Protein AF-A0A9D5GUZ7-F1 (afdb_monomer)

Radius of gyration: 23.29 Å; Cα contacts (8 Å, |Δi|>4): 223; chains: 1; bounding box: 56×27×70 Å

Foldseek 3Di:
DFKWKKKKKWFLDDDPPPPPPDDDDDDDDDDDQDPVNVVVVVVVVVVVVPDDSQFQDADPDPWFQFDDDPVPDDDDDWGHGDDPVPDDPVLADDDDDDDDLPDPQQKDKAWAACVRRSRCTNVRMTMIMMIGDVNGDDDDDDDPRTDIDMDIDTDDDDDDDDDPPD

pLDDT: mean 79.91, std 19.82, range [30.48, 97.56]

Sequence (166 aa):
MSKLVINSLFLCLQNLIIHKHTEANIQHTNKHISMKSSYLIFTAFLALASCALAFDPSPLQDFCVAINDTKNGVFVNGKFCKDPKLATANDFFFSVKEGNTSNSLGS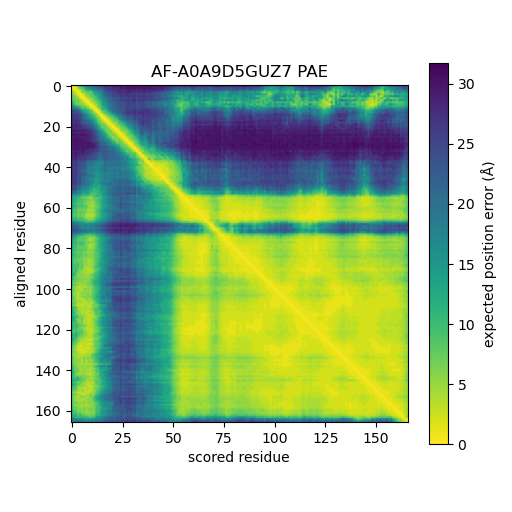KVTPVTVNEILGLNTLGISLARIDFAPRGLNPPHTHPRGTEILIVLEGTLYVGFVTSNP

Solvent-accessible surface area (backbone atoms only — not comparable to full-atom values): 10730 Å² total; per-residue (Å²): 134,78,57,30,36,30,47,34,40,31,37,45,64,77,81,83,74,78,78,75,84,73,87,77,83,84,78,92,71,96,66,86,82,49,74,70,58,53,52,55,51,49,52,52,54,58,58,65,68,67,72,76,86,71,54,59,63,79,58,95,58,99,68,37,37,40,59,90,80,58,94,85,59,78,94,63,94,80,67,59,54,52,66,71,89,75,63,55,76,70,41,69,50,75,88,84,76,89,50,77,29,92,50,99,46,16,36,22,82,45,78,38,38,50,89,63,24,27,37,36,32,55,67,44,51,36,38,29,43,36,29,28,38,84,91,34,47,82,73,96,78,85,60,98,59,42,45,79,46,82,43,81,76,36,84,85,82,94,82,86,85,84,71,99,67,136

Mean predicted aligned error: 11.87 Å

Nearest PDB structures (foldseek):
  2et1-assembly1_A  TM=9.094E-01  e=1.931E-05  Hordeum vulgare
  2ete-assembly1_A  TM=9.096E-01  e=1.817E-05  Hordeum vulgare
  2et7-assembly1_A  TM=9.135E-01  e=3.327E-05  Hordeum vulgare
  6orm-assembly1_A  TM=7.821E-01  e=3.312E-04  Thevetia peruviana

Secondary structure (DSSP, 8-state):
---EEEEEEEE-PPP-------------------HHHHHHHHHHHHHHTT-----PPPPSSS--PBPS--TTPPP-SS--B--GGG--GGGG--PPPPP---STTSEEEEEESTTT-GGGTTSSEEEEEEEE-TT----S---TT-EEEEEEEES--------S--

Organism: Pisum sativum (NCBI:txid3888)

Structure (mmCIF, N/CA/C/O backbone):
data_AF-A0A9D5GUZ7-F1
#
_entry.id   AF-A0A9D5GUZ7-F1
#
loop_
_atom_site.group_PDB
_atom_site.id
_atom_site.type_symbol
_atom_site.label_atom_id
_atom_site.label_alt_id
_atom_site.label_comp_id
_atom_site.label_asym_id
_atom_site.label_entity_id
_atom_site.label_seq_id
_atom_site.pdbx_PDB_ins_code
_atom_site.Cartn_x
_atom_site.Cartn_y
_atom_site.Cartn_z
_atom_site.occupancy
_atom_site.B_iso_or_equiv
_atom_site.auth_seq_id
_atom_site.auth_comp_id
_atom_site.auth_asym_id
_atom_site.auth_atom_id
_atom_site.pdbx_PDB_model_num
ATOM 1 N N . MET A 1 1 ? -2.422 -5.843 26.665 1.00 44.75 1 MET A N 1
ATOM 2 C CA . MET A 1 1 ? -2.981 -4.649 26.000 1.00 44.75 1 MET A CA 1
ATOM 3 C C . MET A 1 1 ? -3.283 -5.092 24.579 1.00 44.75 1 MET A C 1
ATOM 5 O O . MET A 1 1 ? -2.340 -5.320 23.841 1.00 44.75 1 MET A O 1
ATOM 9 N N . SER A 1 2 ? -4.543 -5.391 24.269 1.00 49.62 2 SER A N 1
ATOM 10 C CA . SER A 1 2 ? -4.950 -6.014 23.002 1.00 49.62 2 SER A CA 1
ATOM 11 C C . SER A 1 2 ? -4.836 -4.984 21.883 1.00 49.62 2 SER A C 1
ATOM 13 O O . SER A 1 2 ? -5.488 -3.939 21.962 1.00 49.62 2 SER A O 1
ATOM 15 N N . LYS A 1 3 ? -3.977 -5.233 20.894 1.00 58.75 3 LYS A N 1
ATOM 16 C CA . LYS A 1 3 ? -3.807 -4.349 19.740 1.00 58.75 3 LYS A CA 1
ATOM 17 C C . LYS A 1 3 ? -4.366 -5.062 18.528 1.00 58.75 3 LYS A C 1
ATOM 19 O O . LYS A 1 3 ? -4.047 -6.216 18.280 1.00 58.75 3 LYS A O 1
ATOM 24 N N . LEU A 1 4 ? -5.241 -4.381 17.807 1.00 63.34 4 LEU A N 1
ATOM 25 C CA . LEU A 1 4 ? -5.813 -4.931 16.590 1.00 63.34 4 LEU A CA 1
ATOM 26 C C . LEU A 1 4 ? -4.848 -4.654 15.443 1.00 63.34 4 LEU A C 1
ATOM 28 O O . LEU A 1 4 ? -4.474 -3.501 15.223 1.00 63.34 4 LEU A O 1
ATOM 32 N N . VAL A 1 5 ? -4.463 -5.711 14.734 1.00 68.25 5 VAL A N 1
ATOM 33 C CA . VAL A 1 5 ? -3.560 -5.639 13.583 1.00 68.25 5 VAL A CA 1
ATOM 34 C C . VAL A 1 5 ? -4.338 -5.978 12.325 1.00 68.25 5 VAL A C 1
ATOM 36 O O . VAL A 1 5 ? -5.065 -6.971 12.287 1.00 68.25 5 VAL A O 1
ATOM 39 N N . ILE A 1 6 ? -4.176 -5.160 11.291 1.00 68.94 6 ILE A N 1
ATOM 40 C CA . ILE A 1 6 ? -4.820 -5.355 9.996 1.00 68.94 6 ILE A CA 1
ATOM 41 C C . ILE A 1 6 ? -3.783 -5.301 8.894 1.00 68.94 6 ILE A C 1
ATOM 43 O O . ILE A 1 6 ? -2.971 -4.378 8.864 1.00 68.94 6 ILE A O 1
ATOM 47 N N . ASN A 1 7 ? -3.861 -6.254 7.970 1.00 68.56 7 ASN A N 1
ATOM 48 C CA . ASN A 1 7 ? -3.213 -6.137 6.674 1.00 68.56 7 ASN A CA 1
ATOM 49 C C . ASN A 1 7 ? -4.250 -5.668 5.661 1.00 68.56 7 ASN A C 1
ATOM 51 O O . ASN A 1 7 ? -5.254 -6.336 5.420 1.00 68.56 7 ASN A O 1
ATOM 55 N N . SER A 1 8 ? -3.995 -4.502 5.093 1.00 66.25 8 SER A N 1
ATOM 56 C CA . SER A 1 8 ? -4.721 -3.955 3.965 1.00 66.25 8 SER A CA 1
ATOM 57 C C . SER A 1 8 ? -3.954 -4.295 2.692 1.00 66.25 8 SER A C 1
ATOM 59 O O . SER A 1 8 ? -2.755 -4.022 2.608 1.00 66.25 8 SER A O 1
ATOM 61 N N . LEU A 1 9 ? -4.620 -4.932 1.733 1.00 75.81 9 LEU A N 1
ATOM 62 C CA . LEU A 1 9 ? -4.117 -5.139 0.381 1.00 75.81 9 LEU A CA 1
ATOM 63 C C . LEU A 1 9 ? -4.921 -4.247 -0.556 1.00 75.81 9 LEU A C 1
ATOM 65 O O . LEU A 1 9 ? -6.130 -4.418 -0.715 1.00 75.81 9 LEU A O 1
ATOM 69 N N . PHE A 1 10 ? -4.229 -3.323 -1.202 1.00 74.62 10 PHE A N 1
ATOM 70 C CA . PHE A 1 10 ? -4.784 -2.523 -2.271 1.00 74.62 10 PHE A CA 1
ATOM 71 C C . PHE A 1 10 ? -4.569 -3.254 -3.582 1.00 74.62 10 PHE A C 1
ATOM 73 O O . PHE A 1 10 ? -3.432 -3.442 -4.021 1.00 74.62 10 PHE A O 1
ATOM 80 N N . LEU A 1 11 ? -5.672 -3.655 -4.196 1.00 64.50 11 LEU A N 1
ATOM 81 C CA . LEU A 1 11 ? -5.686 -4.182 -5.547 1.00 64.50 11 LEU A CA 1
ATOM 82 C C . LEU A 1 11 ? -6.244 -3.108 -6.466 1.00 64.50 11 LEU A C 1
ATOM 84 O O . LEU A 1 11 ? -7.289 -2.507 -6.202 1.00 64.50 11 LEU A O 1
ATOM 88 N N . CYS A 1 12 ? -5.573 -2.907 -7.589 1.00 58.81 12 CYS A N 1
ATOM 89 C CA . CYS A 1 12 ? -6.130 -2.144 -8.691 1.00 58.81 12 CYS A CA 1
ATOM 90 C C . CYS A 1 12 ? -7.105 -3.032 -9.486 1.00 58.81 12 CYS A C 1
ATOM 92 O O . CYS A 1 12 ? -6.829 -3.445 -10.608 1.00 58.81 12 CYS A O 1
ATOM 94 N N . LEU A 1 13 ? -8.222 -3.423 -8.865 1.00 40.56 13 LEU A N 1
ATOM 95 C CA . LEU A 1 13 ? -9.257 -4.228 -9.513 1.00 40.56 13 LEU A CA 1
ATOM 96 C C . LEU A 1 13 ? -10.278 -3.327 -10.209 1.00 40.56 13 LEU A C 1
ATOM 98 O O . LEU A 1 13 ? -10.679 -2.285 -9.693 1.00 40.56 13 LEU A O 1
ATOM 102 N N . GLN A 1 14 ? -10.716 -3.757 -11.393 1.00 42.06 14 GLN A N 1
ATOM 103 C CA . GLN A 1 14 ? -11.864 -3.170 -12.073 1.00 42.06 14 GLN A CA 1
ATOM 104 C C . GLN A 1 14 ? -13.100 -3.272 -11.174 1.00 42.06 14 GLN A C 1
ATOM 106 O O . GLN A 1 14 ? -13.335 -4.303 -10.540 1.00 42.06 14 GLN A O 1
ATOM 111 N N . ASN A 1 15 ? -13.934 -2.228 -11.183 1.00 38.31 15 ASN A N 1
ATOM 112 C CA . ASN A 1 15 ? -15.332 -2.370 -10.793 1.00 38.31 15 ASN A CA 1
ATOM 113 C C . ASN A 1 15 ? -15.902 -3.600 -11.517 1.00 38.31 15 ASN A C 1
ATOM 115 O O . ASN A 1 15 ? -15.832 -3.679 -12.744 1.00 38.31 15 ASN A O 1
ATOM 119 N N . LEU A 1 16 ? -16.417 -4.565 -10.756 1.00 33.62 16 LEU A N 1
ATOM 120 C CA . LEU A 1 16 ? -17.017 -5.797 -11.256 1.00 33.62 16 LEU A CA 1
ATOM 121 C C . LEU A 1 16 ? -18.227 -5.442 -12.139 1.00 33.62 16 LEU A C 1
ATOM 123 O O . LEU A 1 16 ? -19.335 -5.243 -11.642 1.00 33.62 16 LEU A O 1
ATOM 127 N N . ILE A 1 17 ? -18.031 -5.329 -13.453 1.00 36.59 17 ILE A N 1
ATOM 128 C CA . ILE A 1 17 ? -19.137 -5.178 -14.399 1.00 36.59 17 ILE A CA 1
ATOM 129 C C . ILE A 1 17 ? -19.783 -6.559 -14.531 1.00 36.59 17 ILE A C 1
ATOM 131 O O . ILE A 1 17 ? -19.303 -7.417 -15.270 1.00 36.59 17 ILE A O 1
ATOM 135 N N . ILE A 1 18 ? -20.883 -6.790 -13.808 1.00 30.48 18 ILE A N 1
ATOM 136 C CA . ILE A 1 18 ? -21.800 -7.892 -14.113 1.00 30.48 18 ILE A CA 1
ATOM 137 C C . ILE A 1 18 ? -22.363 -7.601 -15.505 1.00 30.48 18 ILE A C 1
ATOM 139 O O . ILE A 1 18 ? -23.242 -6.754 -15.673 1.00 30.48 18 ILE A O 1
ATOM 143 N N . HIS A 1 19 ? -21.818 -8.273 -16.516 1.00 31.17 19 HIS A N 1
ATOM 144 C CA . HIS A 1 19 ? -22.275 -8.175 -17.894 1.00 31.17 19 HIS A CA 1
ATOM 145 C C . HIS A 1 19 ? -23.693 -8.764 -17.973 1.00 31.17 19 HIS A C 1
ATOM 147 O O . HIS A 1 19 ? -23.874 -9.964 -18.177 1.00 31.17 19 HIS A O 1
ATOM 153 N N . LYS A 1 20 ? -24.734 -7.941 -17.782 1.00 35.44 20 LYS A N 1
ATOM 154 C CA . LYS A 1 20 ? -26.089 -8.322 -18.191 1.00 35.44 20 LYS A CA 1
ATOM 155 C C . LYS A 1 20 ? -26.077 -8.410 -19.713 1.00 35.44 20 LYS A C 1
ATOM 157 O O . LYS A 1 20 ? -26.096 -7.392 -20.402 1.00 35.44 20 LYS A O 1
ATOM 162 N N . HIS A 1 21 ? -26.013 -9.636 -20.225 1.00 31.48 21 HIS A N 1
ATOM 163 C CA . HIS A 1 21 ? -26.288 -9.928 -21.624 1.00 31.48 21 HIS A CA 1
ATOM 164 C C . HIS A 1 21 ? -27.676 -9.365 -21.946 1.00 31.48 21 HIS A C 1
ATOM 166 O O . HIS A 1 21 ? -28.690 -9.872 -21.472 1.00 31.48 21 HIS A O 1
ATOM 172 N N . THR A 1 22 ? -27.709 -8.263 -22.687 1.00 37.22 22 THR A N 1
ATOM 173 C CA . THR A 1 22 ? -28.945 -7.735 -23.255 1.00 37.22 22 THR A CA 1
ATOM 174 C C . THR A 1 22 ? -28.869 -8.070 -24.733 1.00 37.22 22 THR A C 1
ATOM 176 O O . THR A 1 22 ? -28.075 -7.478 -25.461 1.00 37.22 22 THR A O 1
ATOM 179 N N . GLU A 1 23 ? -29.613 -9.087 -25.162 1.00 35.66 23 GLU A N 1
ATOM 180 C CA . GLU A 1 23 ? -29.741 -9.403 -26.581 1.00 35.66 23 GLU A CA 1
ATOM 181 C C . GLU A 1 23 ? -30.525 -8.279 -27.265 1.00 35.66 23 GLU A C 1
ATOM 183 O O . GLU A 1 23 ? -31.722 -8.100 -27.040 1.00 35.66 23 GLU A O 1
ATOM 188 N N . ALA A 1 24 ? -29.835 -7.482 -28.079 1.00 40.19 24 ALA A N 1
ATOM 189 C CA . ALA A 1 24 ? -30.468 -6.510 -28.953 1.00 40.19 24 ALA A CA 1
ATOM 190 C C . ALA A 1 24 ? -30.860 -7.210 -30.260 1.00 40.19 24 ALA A C 1
ATOM 192 O O . ALA A 1 24 ? -30.007 -7.599 -31.057 1.00 40.19 24 ALA A O 1
ATOM 193 N N . ASN A 1 25 ? -32.162 -7.375 -30.475 1.00 36.72 25 ASN A N 1
ATOM 194 C CA . ASN A 1 25 ? -32.714 -7.920 -31.707 1.00 36.72 25 ASN A CA 1
ATOM 195 C C . ASN A 1 25 ? -32.650 -6.835 -32.801 1.00 36.72 25 ASN A C 1
ATOM 197 O O . ASN A 1 25 ? -33.322 -5.806 -32.704 1.00 36.72 25 ASN A O 1
ATOM 201 N N . ILE A 1 26 ? -31.795 -7.025 -33.809 1.00 45.53 26 ILE A N 1
ATOM 202 C CA . ILE A 1 26 ? -31.581 -6.047 -34.884 1.00 45.53 26 ILE A CA 1
ATOM 203 C C . ILE A 1 26 ? -32.685 -6.221 -35.931 1.00 45.53 26 ILE A C 1
ATOM 205 O O . ILE A 1 26 ? -32.624 -7.120 -36.767 1.00 45.53 26 ILE A O 1
ATOM 209 N N . GLN A 1 27 ? -33.682 -5.333 -35.924 1.00 43.50 27 GLN A N 1
ATOM 210 C CA . GLN A 1 27 ? -34.564 -5.162 -37.079 1.00 43.50 27 GLN A CA 1
ATOM 211 C C . GLN A 1 27 ? -33.971 -4.142 -38.052 1.00 43.50 27 GLN A C 1
ATOM 213 O O . GLN A 1 27 ? -33.741 -2.979 -37.722 1.00 43.50 27 GLN A O 1
ATOM 218 N N . HIS A 1 28 ? -33.722 -4.604 -39.275 1.00 46.06 28 HIS A N 1
ATOM 219 C CA . HIS A 1 28 ? -33.166 -3.811 -40.360 1.00 46.06 28 HIS A CA 1
ATOM 220 C C . HIS A 1 28 ? -34.279 -2.968 -41.003 1.00 46.06 28 HIS A C 1
ATOM 222 O O . HIS A 1 28 ? -35.042 -3.458 -41.832 1.00 46.06 28 HIS A O 1
ATOM 228 N N . THR A 1 29 ? -34.384 -1.688 -40.641 1.00 49.12 29 THR A N 1
ATOM 229 C CA . THR A 1 29 ? -35.247 -0.731 -41.356 1.00 49.12 29 THR A CA 1
ATOM 230 C C . THR A 1 29 ? -34.444 0.476 -41.820 1.00 49.12 29 THR A C 1
ATOM 232 O O . THR A 1 29 ? -33.946 1.248 -41.003 1.00 49.12 29 THR A O 1
ATOM 235 N N . ASN A 1 30 ? -34.360 0.654 -43.142 1.00 51.94 30 ASN A N 1
ATOM 236 C CA . ASN A 1 30 ? -33.838 1.858 -43.787 1.00 51.94 30 ASN A CA 1
ATOM 237 C C . ASN A 1 30 ? -34.736 3.052 -43.432 1.00 51.94 30 ASN A C 1
ATOM 239 O O . ASN A 1 30 ? -35.828 3.196 -43.984 1.00 51.94 30 ASN A O 1
ATOM 243 N N . LYS A 1 31 ? -34.291 3.912 -42.510 1.00 55.28 31 LYS A N 1
ATOM 244 C CA . LYS A 1 31 ? -34.961 5.180 -42.206 1.00 55.28 31 LYS A CA 1
ATOM 245 C C . LYS A 1 31 ? -33.977 6.337 -42.302 1.00 55.28 31 LYS A C 1
ATOM 247 O O . LYS A 1 31 ? -32.936 6.351 -41.657 1.00 55.28 31 LYS A O 1
ATOM 252 N N . HIS A 1 32 ? -34.357 7.307 -43.125 1.00 51.97 32 HIS A N 1
ATOM 253 C CA . HIS A 1 32 ? -33.676 8.576 -43.336 1.00 51.97 32 HIS A CA 1
ATOM 254 C C . HIS A 1 32 ? -33.469 9.282 -41.983 1.00 51.97 32 HIS A C 1
ATOM 256 O O . HIS A 1 32 ? -34.438 9.630 -41.303 1.00 51.97 32 HIS A O 1
ATOM 262 N N . ILE A 1 33 ? -32.212 9.438 -41.560 1.00 56.62 33 ILE A N 1
ATOM 263 C CA . ILE A 1 33 ? -31.849 9.955 -40.235 1.00 56.62 33 ILE A CA 1
ATOM 264 C C . ILE A 1 33 ? -32.260 11.433 -40.151 1.00 56.62 33 ILE A C 1
ATOM 266 O O . ILE A 1 33 ? -31.705 12.293 -40.830 1.00 56.62 33 ILE A O 1
ATOM 270 N N . SER A 1 34 ? -33.270 11.733 -39.330 1.00 58.47 34 SER A N 1
ATOM 271 C CA . SER A 1 34 ? -33.669 13.108 -39.012 1.00 58.47 34 SER A CA 1
ATOM 272 C C . SER A 1 34 ? -32.597 13.771 -38.143 1.00 58.47 34 SER A C 1
ATOM 274 O O . SER A 1 34 ? -32.130 13.169 -37.180 1.00 58.47 34 SER A O 1
ATOM 276 N N . MET A 1 35 ? -32.250 15.028 -38.429 1.00 59.53 35 MET A N 1
ATOM 277 C CA . MET A 1 35 ? -31.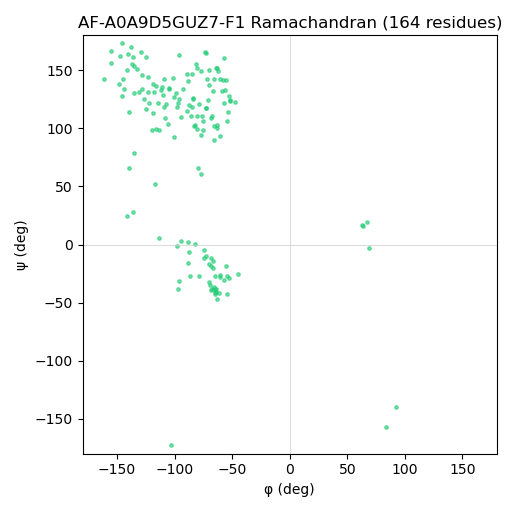185 15.793 -37.757 1.00 59.53 35 MET A CA 1
ATOM 278 C C . MET A 1 35 ? -31.320 15.826 -36.217 1.00 59.53 35 MET A C 1
ATOM 280 O O . MET A 1 35 ? -30.316 15.840 -35.515 1.00 59.53 35 MET A O 1
ATOM 284 N N . LYS A 1 36 ? -32.546 15.734 -35.672 1.00 55.28 36 LYS A N 1
ATOM 285 C CA . LYS A 1 36 ? -32.813 15.617 -34.220 1.00 55.28 36 LYS A CA 1
ATOM 286 C C . LYS A 1 36 ? -32.395 14.259 -33.629 1.00 55.28 36 LYS A C 1
ATOM 288 O O . LYS A 1 36 ? -31.965 14.194 -32.482 1.00 55.28 36 LYS A O 1
ATOM 293 N N . SER A 1 37 ? -32.488 13.191 -34.420 1.00 59.75 37 SER A N 1
ATOM 294 C CA . SER A 1 37 ? -32.034 11.844 -34.056 1.00 59.75 37 SER A CA 1
ATOM 295 C C . SER A 1 37 ? -30.508 11.774 -33.981 1.00 59.75 37 SER A C 1
ATOM 297 O O . SER A 1 37 ? -29.977 11.093 -33.110 1.00 59.75 37 SER A O 1
ATOM 299 N N . SER A 1 38 ? -29.803 12.519 -34.840 1.00 64.06 38 SER A N 1
ATOM 300 C CA . SER A 1 38 ? -28.337 12.600 -34.821 1.00 64.06 38 SER A CA 1
ATOM 301 C C . SER A 1 38 ? -27.804 13.250 -33.542 1.00 64.06 38 SER A C 1
ATOM 303 O O . SER A 1 38 ? -26.816 12.771 -32.994 1.00 64.06 38 SER A O 1
ATOM 305 N N . TYR A 1 39 ? -28.476 14.287 -33.022 1.00 72.25 39 TYR A N 1
ATOM 306 C CA . TYR A 1 39 ? -28.094 14.916 -31.750 1.00 72.25 39 TYR A CA 1
ATOM 307 C C . TYR A 1 39 ? -28.246 13.966 -30.560 1.00 72.25 39 TYR A C 1
ATOM 309 O O . TYR A 1 39 ? -27.341 13.897 -29.738 1.00 72.25 39 TYR A O 1
ATOM 317 N N . LEU A 1 40 ? -29.341 13.199 -30.495 1.00 73.62 40 LEU A N 1
ATOM 318 C CA . LEU A 1 40 ? -29.572 12.219 -29.424 1.00 73.62 40 LEU A CA 1
ATOM 319 C C . LEU A 1 40 ? -28.530 11.094 -29.435 1.00 73.62 40 LEU A C 1
ATOM 321 O O . LEU A 1 40 ? -28.019 10.708 -28.383 1.00 73.62 40 LEU A O 1
ATOM 325 N N . ILE A 1 41 ? -28.176 10.613 -30.628 1.00 76.56 41 ILE A N 1
ATOM 326 C CA . ILE A 1 41 ? -27.110 9.626 -30.816 1.00 76.56 41 ILE A CA 1
ATOM 327 C C . ILE A 1 41 ? -25.770 10.217 -30.363 1.00 76.56 41 ILE A C 1
ATOM 329 O O . ILE A 1 41 ? -25.068 9.595 -29.573 1.00 76.56 41 ILE A O 1
ATOM 333 N N . PHE A 1 42 ? -25.441 11.443 -30.777 1.00 75.88 42 PHE A N 1
ATOM 334 C CA . PHE A 1 42 ? -24.200 12.113 -30.382 1.00 75.88 42 PHE A CA 1
ATOM 335 C C . PHE A 1 42 ? -24.108 12.342 -28.865 1.00 75.88 42 PHE A C 1
ATOM 337 O O . PHE A 1 42 ? -23.066 12.075 -28.271 1.00 75.88 42 PHE A O 1
ATOM 344 N N . THR A 1 43 ? -25.200 12.754 -28.209 1.00 73.00 43 THR A N 1
ATOM 345 C CA . THR A 1 43 ? -25.245 12.890 -26.743 1.00 73.00 43 THR A CA 1
ATOM 346 C C . THR A 1 43 ? -25.118 11.549 -26.023 1.00 73.00 43 THR A C 1
ATOM 348 O O . THR A 1 43 ? -24.453 11.482 -24.993 1.00 73.00 43 THR A O 1
ATOM 351 N N . ALA A 1 44 ? -25.692 10.471 -26.569 1.00 76.56 44 ALA A N 1
ATOM 352 C CA . ALA A 1 44 ? -25.543 9.127 -26.014 1.00 76.56 44 ALA A CA 1
ATOM 353 C C . ALA A 1 44 ? -24.101 8.604 -26.160 1.00 76.56 44 ALA A C 1
ATOM 355 O O . ALA A 1 44 ? -23.567 8.022 -25.219 1.00 76.56 44 ALA A O 1
ATOM 356 N N . PHE A 1 45 ? -23.440 8.878 -27.292 1.00 70.19 45 PHE A N 1
ATOM 357 C CA . PHE A 1 45 ? -22.018 8.575 -27.497 1.00 70.19 45 PHE A CA 1
ATOM 358 C C . PHE A 1 45 ? -21.103 9.385 -26.564 1.00 70.19 45 PHE A C 1
ATOM 360 O O . PHE A 1 45 ? -20.170 8.819 -25.997 1.00 70.19 45 PHE A O 1
ATOM 367 N N . LEU A 1 46 ? -21.384 10.677 -26.343 1.00 67.81 46 LEU A N 1
ATOM 368 C CA . LEU A 1 46 ? -20.645 11.506 -25.379 1.00 67.81 46 LEU A CA 1
ATOM 369 C C . LEU A 1 46 ? -20.820 11.013 -23.933 1.00 67.81 46 LEU A C 1
ATOM 371 O O . LEU A 1 46 ? -19.862 11.020 -23.166 1.00 67.81 46 LEU A O 1
ATOM 375 N N . ALA A 1 47 ? -22.023 10.561 -23.565 1.00 62.94 47 ALA A N 1
ATOM 376 C CA . ALA A 1 47 ? -22.294 10.001 -22.242 1.00 62.94 47 ALA A CA 1
ATOM 377 C C . ALA A 1 47 ? -21.566 8.661 -22.019 1.00 62.94 47 ALA A C 1
ATOM 379 O O . ALA A 1 47 ? -21.021 8.439 -20.938 1.00 62.94 47 ALA A O 1
ATOM 380 N N . LEU A 1 48 ? -21.480 7.802 -23.045 1.00 59.34 48 LEU A N 1
ATOM 381 C CA . LEU A 1 48 ? -20.722 6.542 -22.992 1.00 59.34 48 LEU A CA 1
ATOM 382 C C . LEU A 1 48 ? -19.207 6.754 -22.820 1.00 59.34 48 LEU A C 1
ATOM 384 O O . LEU A 1 48 ? -18.532 5.907 -22.243 1.00 59.34 48 LEU A O 1
ATOM 388 N N . ALA A 1 49 ? -18.669 7.888 -23.277 1.00 57.28 49 ALA A N 1
ATOM 389 C CA . ALA A 1 49 ? -17.246 8.216 -23.162 1.00 57.28 49 ALA A CA 1
ATOM 390 C C . ALA A 1 49 ? -16.801 8.624 -21.740 1.00 57.28 49 ALA A C 1
ATOM 392 O O . ALA A 1 49 ? -15.613 8.838 -21.510 1.00 57.28 49 ALA A O 1
ATOM 393 N N . SER A 1 50 ? -17.724 8.732 -20.776 1.00 56.28 50 SER A N 1
ATOM 394 C CA . SER A 1 50 ? -17.424 9.171 -19.402 1.00 56.28 50 SER A CA 1
ATOM 395 C C . SER A 1 50 ? -16.886 8.070 -18.474 1.00 56.28 50 SER A C 1
ATOM 397 O O . SER A 1 50 ? -16.566 8.338 -17.314 1.00 56.28 50 SER A O 1
ATOM 399 N N . CYS A 1 51 ? -16.729 6.835 -18.961 1.00 56.03 51 CYS A N 1
ATOM 400 C CA . CYS A 1 51 ? -16.129 5.753 -18.184 1.00 56.03 51 CYS A CA 1
ATOM 401 C C . CYS A 1 51 ? -14.598 5.896 -18.132 1.00 56.03 51 CYS A C 1
ATOM 403 O O . CYS A 1 51 ? -13.883 5.410 -19.005 1.00 56.03 51 CYS A O 1
ATOM 405 N N . ALA A 1 52 ? -14.085 6.538 -17.081 1.00 59.19 52 ALA A N 1
ATOM 406 C CA . ALA A 1 52 ? -12.658 6.530 -16.776 1.00 59.19 52 ALA A CA 1
ATOM 407 C C . ALA A 1 52 ? -12.286 5.227 -16.048 1.00 59.19 52 ALA A C 1
ATOM 409 O O . ALA A 1 52 ? -12.661 5.015 -14.895 1.00 59.19 52 ALA A O 1
ATOM 410 N N . LEU A 1 53 ? -11.535 4.349 -16.715 1.00 59.47 53 LEU A N 1
ATOM 411 C CA . LEU A 1 53 ? -10.869 3.224 -16.062 1.00 59.47 53 LEU A CA 1
ATOM 412 C C . LEU A 1 53 ? -9.557 3.733 -15.459 1.00 59.47 53 LEU A C 1
ATOM 414 O O . LEU A 1 53 ? -8.580 3.947 -16.171 1.00 59.47 53 LEU A O 1
ATOM 418 N N . ALA A 1 54 ? -9.552 3.959 -14.148 1.00 64.69 54 ALA A N 1
ATOM 419 C CA . ALA A 1 54 ? -8.353 4.322 -13.406 1.00 64.69 54 ALA A CA 1
ATOM 420 C C . ALA A 1 54 ? -7.825 3.079 -12.686 1.00 64.69 54 ALA A C 1
ATOM 422 O O . ALA A 1 54 ? -8.260 2.772 -11.578 1.00 64.69 54 ALA A O 1
ATOM 423 N N . PHE A 1 55 ? -6.916 2.356 -13.338 1.00 78.81 55 PHE A N 1
ATOM 424 C CA . PHE A 1 55 ? -6.157 1.285 -12.706 1.00 78.81 55 PHE A CA 1
ATOM 425 C C . PHE A 1 55 ? -4.700 1.274 -13.183 1.00 78.81 55 PHE A C 1
ATOM 427 O O . PHE A 1 55 ? -4.364 1.910 -14.186 1.00 78.81 55 PHE A O 1
ATOM 434 N N . ASP A 1 56 ? -3.838 0.579 -12.446 1.00 86.44 56 ASP A N 1
ATOM 435 C CA . ASP A 1 56 ? -2.422 0.458 -12.776 1.00 86.44 56 ASP A CA 1
ATOM 436 C C . ASP A 1 56 ? -2.239 -0.346 -14.078 1.00 86.44 56 ASP A C 1
ATOM 438 O O . ASP A 1 56 ? -2.827 -1.421 -14.220 1.00 86.44 56 ASP A O 1
ATOM 442 N N . PRO A 1 57 ? -1.420 0.130 -15.036 1.00 88.88 57 PRO A N 1
ATOM 443 C CA . PRO A 1 57 ? -1.151 -0.607 -16.266 1.00 88.88 57 PRO A CA 1
ATOM 444 C C . PRO A 1 57 ? -0.615 -2.016 -15.990 1.00 88.88 57 PRO A C 1
ATOM 446 O O . PRO A 1 57 ? 0.209 -2.205 -15.096 1.00 88.88 57 PRO A O 1
ATOM 449 N N . SER A 1 58 ? -1.041 -2.993 -16.794 1.00 90.06 58 SER A N 1
ATOM 450 C CA . SER A 1 58 ? -0.521 -4.360 -16.700 1.00 90.06 58 SER A CA 1
ATOM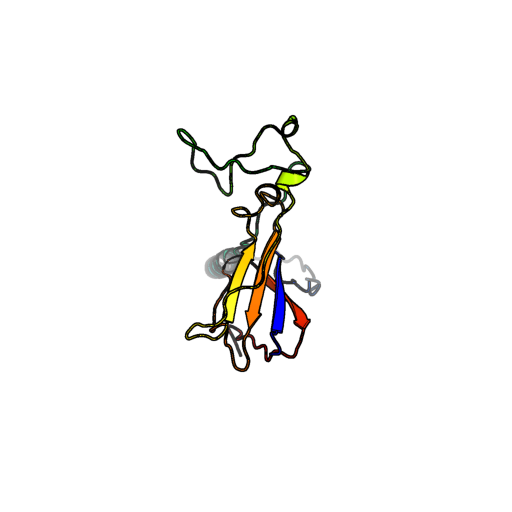 451 C C . SER A 1 58 ? 0.994 -4.400 -16.955 1.00 90.06 58 SER A C 1
ATOM 453 O O . SER A 1 58 ? 1.481 -3.676 -17.832 1.00 90.06 58 SER A O 1
ATOM 455 N N . PRO A 1 59 ? 1.746 -5.251 -16.233 1.00 93.31 59 PRO A N 1
ATOM 456 C CA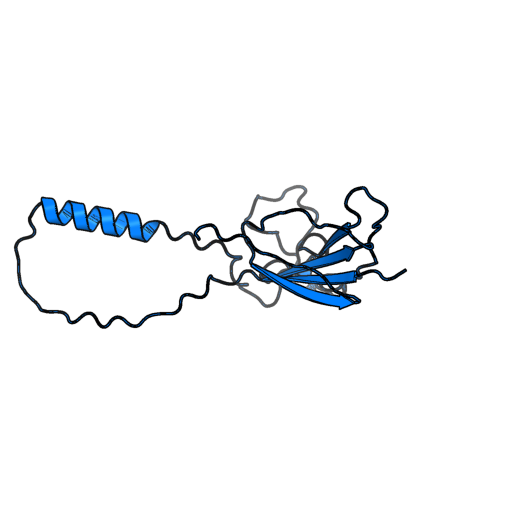 . PRO A 1 59 ? 3.178 -5.391 -16.454 1.00 93.31 59 PRO A CA 1
ATOM 457 C C . PRO A 1 59 ? 3.453 -5.982 -17.844 1.00 93.31 59 PRO A C 1
ATOM 459 O O . PRO A 1 59 ? 2.730 -6.857 -18.317 1.00 93.31 59 PRO A O 1
ATOM 462 N N . LEU A 1 60 ? 4.517 -5.508 -18.494 1.00 96.56 60 LEU A N 1
ATOM 463 C CA . LEU A 1 60 ? 4.957 -5.986 -19.816 1.00 96.56 60 LEU A CA 1
ATOM 464 C C . LEU A 1 60 ? 6.093 -7.022 -19.732 1.00 96.56 60 LEU A C 1
ATOM 466 O O . LEU A 1 60 ? 6.559 -7.524 -20.751 1.00 96.56 60 LEU A O 1
ATOM 470 N N . GLN A 1 61 ? 6.541 -7.325 -18.515 1.00 95.44 61 GLN A N 1
ATOM 471 C CA . GLN A 1 61 ? 7.611 -8.260 -18.179 1.00 95.44 61 GLN A CA 1
ATOM 472 C C . GLN A 1 61 ? 7.402 -8.773 -16.748 1.00 95.44 61 GLN A C 1
ATOM 474 O O . GLN A 1 61 ? 6.648 -8.163 -15.992 1.00 95.44 61 GLN A O 1
ATOM 479 N N . ASP A 1 62 ? 8.116 -9.829 -16.355 1.00 95.69 62 ASP A N 1
ATOM 480 C CA . ASP A 1 62 ? 7.955 -10.480 -15.045 1.00 95.69 62 ASP A CA 1
ATOM 481 C C . ASP A 1 62 ? 8.085 -9.516 -13.855 1.00 95.69 62 ASP A C 1
ATOM 483 O O . ASP A 1 62 ? 7.312 -9.589 -12.901 1.00 95.69 62 ASP A O 1
ATOM 487 N N . PHE A 1 63 ? 9.059 -8.603 -13.898 1.00 96.62 63 PHE A N 1
ATOM 488 C CA . PHE A 1 63 ? 9.241 -7.585 -12.868 1.00 96.62 63 PHE A CA 1
ATOM 489 C C . PHE A 1 63 ? 9.965 -6.346 -13.397 1.00 96.62 63 PHE A C 1
ATOM 491 O O . PHE A 1 63 ? 10.730 -6.399 -14.360 1.00 96.62 63 PHE A O 1
ATOM 498 N N . CYS A 1 64 ? 9.747 -5.217 -12.722 1.00 96.81 64 CYS A N 1
ATOM 499 C CA . CYS A 1 64 ? 10.314 -3.921 -13.089 1.00 96.81 64 CYS A CA 1
ATOM 500 C C . CYS A 1 64 ? 10.761 -3.162 -11.833 1.00 96.81 64 CYS A C 1
ATOM 502 O O . CYS A 1 64 ? 10.170 -2.150 -11.477 1.00 96.81 64 CYS A O 1
ATOM 504 N N . VAL A 1 65 ? 11.775 -3.663 -11.117 1.00 97.19 65 VAL A N 1
ATOM 505 C CA . VAL A 1 65 ? 12.175 -3.104 -9.810 1.00 97.19 65 VAL A CA 1
ATOM 506 C C . VAL A 1 65 ? 12.521 -1.619 -9.929 1.00 97.19 65 VAL A C 1
ATOM 508 O O . VAL A 1 65 ? 13.432 -1.255 -10.675 1.00 97.19 65 VAL A O 1
ATOM 511 N N . ALA A 1 66 ? 11.814 -0.778 -9.174 1.00 95.62 66 ALA A N 1
ATOM 512 C CA . ALA A 1 66 ? 11.981 0.667 -9.227 1.00 95.62 66 ALA A CA 1
ATOM 513 C C . ALA A 1 66 ? 13.390 1.130 -8.814 1.00 95.62 66 ALA A C 1
ATOM 515 O O . ALA A 1 66 ? 14.028 0.534 -7.948 1.00 95.62 66 ALA A O 1
ATOM 516 N N . ILE A 1 67 ? 13.850 2.247 -9.382 1.00 92.50 67 ILE A N 1
ATOM 517 C CA . ILE A 1 67 ? 15.029 2.986 -8.902 1.00 92.50 67 ILE A CA 1
ATOM 518 C C . ILE A 1 67 ? 14.612 4.213 -8.084 1.00 92.50 67 ILE A C 1
ATOM 520 O O . ILE A 1 67 ? 13.627 4.880 -8.400 1.00 92.50 67 ILE A O 1
ATOM 524 N N . ASN A 1 68 ? 15.379 4.522 -7.034 1.00 82.56 68 ASN A N 1
ATOM 525 C CA . ASN A 1 68 ? 15.136 5.683 -6.169 1.00 82.56 68 ASN A CA 1
ATOM 526 C C . ASN A 1 68 ? 15.781 6.977 -6.678 1.00 82.56 68 ASN A C 1
ATOM 528 O O . ASN A 1 68 ? 15.299 8.058 -6.355 1.00 82.56 68 ASN A O 1
ATOM 532 N N . ASP A 1 69 ? 16.875 6.876 -7.436 1.00 73.12 69 ASP A N 1
ATOM 533 C CA . ASP A 1 69 ? 17.672 8.029 -7.851 1.00 73.12 69 ASP A CA 1
ATOM 534 C C . ASP A 1 69 ? 17.482 8.297 -9.345 1.00 73.12 69 ASP A C 1
ATOM 536 O O . ASP A 1 69 ? 17.949 7.547 -10.202 1.00 73.12 69 ASP A O 1
ATOM 540 N N . THR A 1 70 ? 16.790 9.390 -9.644 1.00 65.50 70 THR A N 1
ATOM 541 C CA . THR A 1 70 ? 16.648 9.931 -10.992 1.00 65.50 70 THR A CA 1
ATOM 542 C C . THR A 1 70 ? 17.274 11.318 -11.056 1.00 65.50 70 THR A C 1
ATOM 544 O O . THR A 1 70 ? 16.621 12.262 -11.494 1.00 65.50 70 THR A O 1
ATOM 547 N N . LYS A 1 71 ? 18.535 11.469 -10.622 1.00 66.31 71 LYS A N 1
ATOM 548 C CA . LYS A 1 71 ? 19.297 12.732 -10.728 1.00 66.31 71 LYS A CA 1
ATOM 549 C C . LYS A 1 71 ? 19.179 13.432 -12.091 1.00 66.31 71 LYS A C 1
ATOM 551 O O . LYS A 1 71 ? 19.300 14.646 -12.126 1.00 66.31 71 LYS A O 1
ATOM 556 N N . ASN A 1 72 ? 18.887 12.693 -13.170 1.00 60.53 72 ASN A N 1
ATOM 557 C CA . ASN A 1 72 ? 18.625 13.211 -14.521 1.00 60.53 72 ASN A CA 1
ATOM 558 C C . ASN A 1 72 ? 17.411 12.544 -15.218 1.00 60.53 72 ASN A C 1
ATOM 560 O O . ASN A 1 72 ? 17.414 12.384 -16.437 1.00 60.53 72 ASN A O 1
ATOM 564 N N . GLY A 1 73 ? 16.413 12.053 -14.475 1.00 66.44 73 GLY A N 1
ATOM 565 C CA . GLY A 1 73 ? 15.314 11.277 -15.074 1.00 66.44 73 GLY A CA 1
ATOM 566 C C . GLY A 1 73 ? 14.208 12.118 -15.715 1.00 66.44 73 GLY A C 1
ATOM 567 O O . GLY A 1 73 ? 13.961 13.257 -15.332 1.00 66.44 73 GLY A O 1
ATOM 568 N N . VAL A 1 74 ? 13.509 11.511 -16.676 1.00 81.62 74 VAL A N 1
ATOM 569 C CA . VAL A 1 74 ? 12.278 12.041 -17.290 1.00 81.62 74 VAL A CA 1
ATOM 570 C C . VAL A 1 74 ? 11.069 11.648 -16.433 1.00 81.62 74 VAL A C 1
ATOM 572 O O . VAL A 1 74 ? 11.048 10.572 -15.846 1.00 81.62 74 VAL A O 1
ATOM 575 N N . PHE A 1 75 ? 10.031 12.478 -16.356 1.00 84.19 75 PHE A N 1
ATOM 576 C CA . PHE A 1 75 ? 8.796 12.082 -15.674 1.00 84.19 75 PHE A CA 1
ATOM 577 C C . PHE A 1 75 ? 8.042 11.023 -16.489 1.00 84.19 75 PHE A C 1
ATOM 579 O O . PHE A 1 75 ? 7.715 11.244 -17.654 1.00 84.19 75 PHE A O 1
ATOM 586 N N . VAL A 1 76 ? 7.754 9.881 -15.863 1.00 90.06 76 VAL A N 1
ATOM 587 C CA . VAL A 1 76 ? 6.964 8.780 -16.435 1.00 90.06 76 VAL A CA 1
ATOM 588 C C . VAL A 1 76 ? 5.792 8.445 -15.517 1.00 90.06 76 VAL A C 1
ATOM 590 O O . VAL A 1 76 ? 5.805 8.782 -14.334 1.00 90.06 76 VAL A O 1
ATOM 593 N N . ASN A 1 77 ? 4.776 7.762 -16.047 1.00 90.50 77 ASN A N 1
ATOM 594 C CA . ASN A 1 77 ? 3.748 7.165 -15.201 1.00 90.50 77 ASN A CA 1
ATOM 595 C C . ASN A 1 77 ? 4.343 5.946 -14.471 1.00 90.50 77 ASN A C 1
ATOM 597 O O . ASN A 1 77 ? 4.771 4.996 -15.124 1.00 90.50 77 ASN A O 1
ATOM 601 N N . GLY A 1 78 ? 4.400 5.986 -13.137 1.00 89.75 78 GLY A N 1
ATOM 602 C CA . GLY A 1 78 ? 5.076 4.974 -12.317 1.00 89.75 78 GLY A CA 1
ATOM 603 C C . GLY A 1 78 ? 6.533 5.334 -12.007 1.00 89.75 78 GLY A C 1
ATOM 604 O O . GLY A 1 78 ? 6.840 6.487 -11.702 1.00 89.75 78 GLY A O 1
ATOM 605 N N . LYS A 1 79 ? 7.435 4.346 -12.040 1.00 92.31 79 LYS A N 1
ATOM 606 C CA . LYS A 1 79 ? 8.875 4.537 -11.796 1.00 92.31 79 LYS A CA 1
ATOM 607 C C . LYS A 1 79 ? 9.727 3.840 -12.850 1.00 92.31 79 LYS A C 1
ATOM 609 O O . LYS A 1 79 ? 9.344 2.796 -13.373 1.00 92.31 79 LYS A O 1
ATOM 614 N N . PHE A 1 80 ? 10.914 4.392 -13.103 1.00 93.06 80 PHE A N 1
ATOM 615 C CA . PHE A 1 80 ? 11.943 3.712 -13.888 1.00 93.06 80 PHE A CA 1
ATOM 616 C C . PHE A 1 80 ? 12.403 2.436 -13.205 1.00 93.06 80 PHE A C 1
ATOM 618 O O . PHE A 1 80 ? 12.418 2.352 -11.977 1.00 93.06 80 PHE A O 1
ATOM 625 N N . CYS A 1 81 ? 12.850 1.489 -14.019 1.00 94.12 81 CYS A N 1
ATOM 626 C CA . CYS A 1 81 ? 13.279 0.183 -13.558 1.00 94.12 81 CYS A CA 1
ATOM 627 C C . CYS A 1 81 ? 14.792 0.037 -13.691 1.00 94.12 81 CYS A C 1
ATOM 629 O O . CYS A 1 81 ? 15.383 0.520 -14.659 1.00 94.12 81 CYS A O 1
ATOM 631 N N . LYS A 1 82 ? 15.425 -0.629 -12.723 1.00 93.56 82 LYS A N 1
ATOM 632 C CA . LYS A 1 82 ? 16.825 -1.052 -12.863 1.00 93.56 82 LYS A CA 1
ATOM 633 C C . LYS A 1 82 ? 16.932 -2.231 -13.830 1.00 93.56 82 LYS A C 1
ATOM 635 O O . LYS A 1 82 ? 15.932 -2.885 -14.123 1.00 93.56 82 LYS A O 1
ATOM 640 N N . ASP A 1 83 ? 18.153 -2.520 -14.284 1.00 95.50 83 ASP A N 1
ATOM 641 C CA . ASP A 1 83 ? 18.437 -3.720 -15.079 1.00 95.50 83 ASP A CA 1
ATOM 642 C C . ASP A 1 83 ? 17.898 -4.968 -14.343 1.00 95.50 83 ASP A C 1
ATOM 644 O O . ASP A 1 83 ? 18.287 -5.195 -13.189 1.00 95.50 83 ASP A O 1
ATOM 648 N N . PRO A 1 84 ? 17.019 -5.777 -14.971 1.00 95.69 84 PRO A N 1
ATOM 649 C CA . PRO A 1 84 ? 16.467 -6.984 -14.362 1.00 95.69 84 PRO A CA 1
ATOM 650 C C . PRO A 1 84 ? 17.529 -7.962 -13.845 1.00 95.69 84 PRO A C 1
ATOM 652 O O . PRO A 1 84 ? 17.283 -8.672 -12.874 1.00 95.69 84 PRO A O 1
ATOM 655 N N . LYS A 1 85 ? 18.734 -7.969 -14.429 1.00 96.75 85 LYS A N 1
ATOM 656 C CA . LYS A 1 85 ? 19.862 -8.800 -13.972 1.00 96.75 85 LYS A CA 1
ATOM 657 C C . LYS A 1 85 ? 20.420 -8.376 -12.613 1.00 96.75 85 LYS A C 1
ATOM 659 O O . LYS A 1 85 ? 21.120 -9.155 -11.976 1.00 96.75 85 LYS A O 1
ATOM 664 N N . LEU A 1 86 ? 20.132 -7.149 -12.177 1.00 96.56 86 LEU A N 1
ATOM 665 C CA . LEU A 1 86 ? 20.519 -6.610 -10.872 1.00 96.56 86 LEU A CA 1
ATOM 666 C C . LEU A 1 86 ? 19.414 -6.782 -9.819 1.00 96.56 86 LEU A C 1
ATOM 668 O O . LEU A 1 86 ? 19.549 -6.276 -8.701 1.00 96.56 86 LEU A O 1
ATOM 672 N N . ALA A 1 87 ? 18.296 -7.425 -10.169 1.00 96.88 87 ALA A N 1
ATOM 673 C CA . ALA A 1 87 ? 17.240 -7.740 -9.221 1.00 96.88 87 ALA A CA 1
ATOM 674 C C . ALA A 1 87 ? 17.673 -8.854 -8.262 1.00 96.88 87 ALA A C 1
ATOM 676 O O . ALA A 1 87 ? 18.354 -9.810 -8.625 1.00 96.88 87 ALA A O 1
ATOM 677 N N . THR A 1 88 ? 17.255 -8.713 -7.013 1.00 97.50 88 THR A N 1
ATOM 678 C CA . THR A 1 88 ? 17.554 -9.614 -5.906 1.00 97.50 88 THR A CA 1
ATOM 679 C C . THR A 1 88 ? 16.281 -9.855 -5.103 1.00 97.50 88 THR A C 1
ATOM 681 O O . THR A 1 88 ? 15.349 -9.054 -5.147 1.00 97.50 88 THR A O 1
ATOM 684 N N . ALA A 1 89 ? 16.243 -10.923 -4.305 1.00 97.12 89 ALA A N 1
ATOM 685 C CA . ALA A 1 89 ? 15.095 -11.206 -3.438 1.00 97.12 89 ALA A CA 1
ATOM 686 C C . ALA A 1 89 ? 14.772 -10.048 -2.468 1.00 97.12 89 ALA A C 1
ATOM 688 O O . ALA A 1 89 ? 13.609 -9.807 -2.152 1.00 97.12 89 ALA A O 1
ATOM 689 N N . ASN A 1 90 ? 15.788 -9.286 -2.050 1.00 96.62 90 ASN A N 1
ATOM 690 C CA . ASN A 1 90 ? 15.621 -8.149 -1.144 1.00 96.62 90 ASN A CA 1
ATOM 691 C C . ASN A 1 90 ? 14.829 -6.990 -1.766 1.00 96.62 90 ASN A C 1
ATOM 693 O O . ASN A 1 90 ? 14.267 -6.189 -1.029 1.00 96.62 90 ASN A O 1
ATOM 697 N N . ASP A 1 91 ? 14.735 -6.907 -3.096 1.00 96.94 91 ASP A N 1
ATOM 698 C CA . ASP A 1 91 ? 13.919 -5.888 -3.767 1.00 96.94 91 ASP A CA 1
ATOM 699 C C . ASP A 1 91 ? 12.407 -6.121 -3.593 1.00 96.94 91 ASP A C 1
ATOM 701 O O . ASP A 1 91 ? 11.610 -5.207 -3.808 1.00 96.94 91 ASP A O 1
ATOM 705 N N . PHE A 1 92 ? 12.017 -7.336 -3.195 1.00 96.44 92 PHE A N 1
ATOM 706 C CA . PHE A 1 92 ? 10.631 -7.779 -3.014 1.00 96.44 92 PHE A CA 1
ATOM 707 C C . PHE A 1 92 ? 10.288 -8.067 -1.547 1.00 96.44 92 PHE A C 1
ATOM 709 O O . PHE A 1 92 ? 9.201 -8.559 -1.249 1.00 96.44 92 PHE A O 1
ATOM 716 N N . PHE A 1 93 ? 11.206 -7.779 -0.622 1.00 94.94 93 PHE A N 1
ATOM 717 C CA . PHE A 1 93 ? 11.041 -8.075 0.794 1.00 94.94 93 PHE A CA 1
ATOM 718 C C . PHE A 1 93 ? 11.055 -6.799 1.630 1.00 94.94 93 PHE A C 1
ATOM 720 O O . PHE A 1 93 ? 11.973 -5.988 1.544 1.00 94.94 93 PHE A O 1
ATOM 727 N N . PHE A 1 94 ? 10.068 -6.662 2.512 1.00 93.62 94 PHE A N 1
ATOM 728 C CA . PHE A 1 94 ? 10.041 -5.610 3.518 1.00 93.62 94 PHE A CA 1
ATOM 729 C C . PHE A 1 94 ? 9.437 -6.138 4.813 1.00 93.62 94 PHE A C 1
ATOM 731 O O . PHE A 1 94 ? 8.400 -6.801 4.814 1.00 93.62 94 PHE A O 1
ATOM 738 N N . SER A 1 95 ? 10.099 -5.840 5.929 1.00 94.00 95 SER A N 1
ATOM 739 C CA . SER A 1 95 ? 9.618 -6.208 7.257 1.00 94.00 95 SER A CA 1
ATOM 740 C C . SER A 1 95 ? 8.881 -5.033 7.882 1.00 94.00 95 SER A C 1
ATOM 742 O O . SER A 1 95 ? 9.450 -3.958 8.072 1.00 94.00 95 SER A O 1
ATOM 744 N N . VAL A 1 96 ? 7.617 -5.256 8.236 1.00 90.88 96 VAL A N 1
A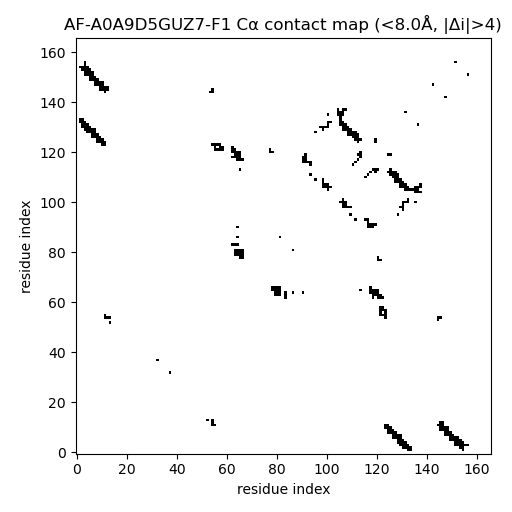TOM 745 C CA . VAL A 1 96 ? 6.773 -4.250 8.880 1.00 90.88 96 VAL A CA 1
ATOM 746 C C . VAL A 1 96 ? 6.715 -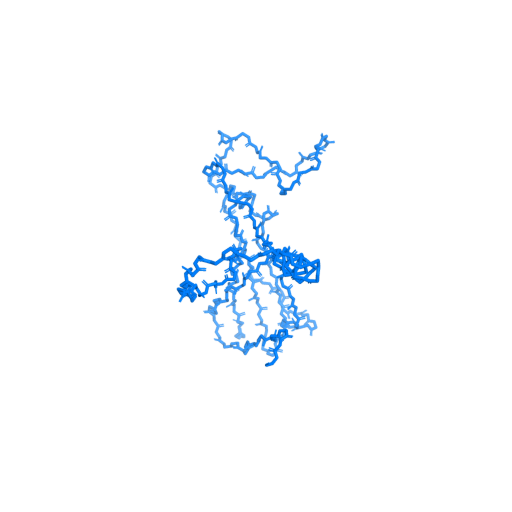4.514 10.378 1.00 90.88 96 VAL A C 1
ATOM 748 O O . VAL A 1 96 ? 6.367 -5.612 10.817 1.00 90.88 96 VAL A O 1
ATOM 751 N N . LYS A 1 97 ? 7.027 -3.490 11.171 1.00 92.12 97 LYS A N 1
ATOM 752 C CA . LYS A 1 97 ? 6.895 -3.520 12.631 1.00 92.12 97 LYS A CA 1
ATOM 753 C C . LYS A 1 97 ? 5.576 -2.896 13.065 1.00 92.12 97 LYS A C 1
ATOM 755 O O . LYS A 1 97 ? 4.938 -2.168 12.311 1.00 92.12 97 LYS A O 1
ATOM 760 N N . GLU A 1 98 ? 5.197 -3.186 14.299 1.00 93.44 98 GLU A N 1
ATOM 761 C CA . GLU A 1 98 ? 4.041 -2.579 14.944 1.00 93.44 98 GLU A CA 1
ATOM 762 C C . GLU A 1 98 ? 4.174 -1.049 15.022 1.00 93.44 98 GLU A C 1
ATOM 764 O O . GLU A 1 98 ? 5.213 -0.512 15.421 1.00 93.44 98 GLU A O 1
ATOM 769 N N . GLY A 1 99 ? 3.115 -0.350 14.626 1.00 93.88 99 GLY A N 1
ATOM 770 C CA . GLY A 1 99 ? 3.026 1.100 14.659 1.00 93.88 99 GLY A CA 1
ATOM 771 C C . GLY A 1 99 ? 2.771 1.673 16.058 1.00 93.88 99 GLY A C 1
ATOM 772 O O . GLY A 1 99 ? 2.083 1.087 16.891 1.00 93.88 99 GLY A O 1
ATOM 773 N N . ASN A 1 100 ? 3.282 2.882 16.313 1.00 96.38 100 ASN A N 1
ATOM 774 C CA . ASN A 1 100 ? 3.006 3.600 17.558 1.00 96.38 100 ASN A CA 1
ATOM 775 C C . ASN A 1 100 ? 1.585 4.195 17.561 1.00 96.38 100 ASN A C 1
ATOM 777 O O . ASN A 1 100 ? 1.322 5.217 16.920 1.00 96.38 100 ASN A O 1
ATOM 781 N N . THR A 1 101 ? 0.692 3.577 18.332 1.00 97.56 101 THR A N 1
ATOM 782 C CA . THR A 1 101 ? -0.705 3.996 18.513 1.00 97.56 101 THR A CA 1
ATOM 783 C C . THR A 1 101 ? -0.908 5.004 19.650 1.00 97.56 101 THR A C 1
ATOM 785 O O . THR A 1 101 ? -2.043 5.390 19.909 1.00 97.56 101 THR A O 1
ATOM 788 N N . SER A 1 102 ? 0.150 5.448 20.340 1.00 97.19 102 SER A N 1
ATOM 789 C CA . SER A 1 102 ? 0.085 6.502 21.368 1.00 97.19 102 SER A CA 1
ATOM 790 C C . SER A 1 102 ? -0.015 7.886 20.721 1.00 97.19 102 SER A C 1
ATOM 792 O O . SER A 1 102 ? 0.869 8.730 20.853 1.00 97.19 102 SER A O 1
ATOM 794 N N . ASN A 1 103 ? -1.085 8.091 19.958 1.00 96.31 103 ASN A N 1
ATOM 795 C CA . ASN A 1 103 ? -1.406 9.320 19.248 1.00 96.31 103 ASN A CA 1
ATOM 796 C C . ASN A 1 103 ? -2.909 9.622 19.386 1.00 96.31 103 ASN A C 1
ATOM 798 O O . ASN A 1 103 ? -3.672 8.790 19.874 1.00 96.31 103 ASN A O 1
ATOM 802 N N . SER A 1 104 ? -3.338 10.811 18.964 1.00 97.00 104 SER A N 1
ATOM 803 C CA . SER A 1 104 ? -4.719 11.286 19.142 1.00 97.00 104 SER A CA 1
ATOM 804 C C . SER A 1 104 ? -5.786 10.415 18.474 1.00 97.00 104 SER A C 1
ATOM 806 O O . SER A 1 104 ? -6.926 10.408 18.930 1.00 97.00 104 SER A O 1
ATOM 808 N N . LEU A 1 105 ? -5.435 9.685 17.414 1.00 97.12 105 LEU A N 1
ATOM 809 C CA . LEU A 1 105 ? -6.349 8.793 16.703 1.00 97.12 105 LEU A CA 1
ATOM 810 C C . LEU A 1 105 ? -6.377 7.386 17.304 1.00 97.12 105 LEU A C 1
ATOM 812 O O . LEU A 1 105 ? -7.268 6.604 16.985 1.00 97.12 105 LEU A O 1
ATOM 816 N N . GLY A 1 106 ? -5.396 7.029 18.136 1.00 97.25 106 GLY A N 1
ATOM 817 C CA . GLY A 1 106 ? -5.256 5.671 18.656 1.00 97.25 106 GLY A CA 1
ATOM 818 C C . GLY A 1 106 ? -4.993 4.628 17.565 1.00 97.25 106 GLY A C 1
ATOM 819 O O . GLY A 1 106 ? -5.194 3.441 17.803 1.00 97.25 106 GLY A O 1
ATOM 820 N N . SER A 1 107 ? -4.578 5.039 16.367 1.00 96.38 107 SER A N 1
ATOM 821 C CA . SER A 1 107 ? -4.301 4.153 15.236 1.00 96.38 107 SER A CA 1
ATOM 822 C C . SER A 1 107 ? -3.018 4.569 14.521 1.00 96.38 107 SER A C 1
ATOM 824 O O . SER A 1 107 ? -2.587 5.723 14.600 1.00 96.38 107 SER A O 1
ATOM 826 N N . LYS A 1 108 ? -2.364 3.629 13.840 1.00 96.75 108 LYS A N 1
ATOM 827 C CA . LYS A 1 108 ? -1.188 3.907 13.014 1.00 96.75 108 LYS A CA 1
ATOM 828 C C . LYS A 1 108 ? -1.245 3.095 11.731 1.00 96.75 108 LYS A C 1
ATOM 830 O O . LYS A 1 108 ? -1.118 1.877 11.759 1.00 96.75 108 LYS A O 1
ATOM 835 N N . VAL A 1 109 ? -1.373 3.800 10.610 1.00 95.50 109 VAL A N 1
ATOM 836 C CA . VAL A 1 109 ? -1.192 3.239 9.269 1.00 95.50 109 VAL A CA 1
ATOM 837 C C . VAL A 1 109 ? 0.299 3.249 8.929 1.00 95.50 109 VAL A C 1
ATOM 839 O O . VAL A 1 109 ? 0.961 4.290 9.017 1.00 95.50 109 VAL A O 1
ATOM 842 N N . THR A 1 110 ? 0.821 2.089 8.549 1.00 95.81 110 THR A N 1
ATOM 843 C CA . THR A 1 110 ? 2.181 1.888 8.044 1.00 95.81 110 THR A CA 1
ATOM 844 C C . THR A 1 110 ? 2.081 1.406 6.595 1.00 95.81 110 THR A C 1
ATOM 846 O O . THR A 1 110 ? 1.777 0.230 6.374 1.00 95.81 110 THR A O 1
ATOM 849 N N . PRO A 1 111 ? 2.266 2.300 5.607 1.00 93.44 111 PRO A N 1
ATOM 850 C CA . PRO A 1 111 ? 2.146 1.949 4.198 1.00 93.44 111 PRO A CA 1
ATOM 851 C C . PRO A 1 111 ? 3.302 1.048 3.750 1.00 93.44 111 PRO A C 1
ATOM 853 O O . PRO A 1 111 ? 4.415 1.137 4.264 1.00 93.44 111 PRO A O 1
ATOM 856 N N . VAL A 1 112 ? 3.018 0.192 2.775 1.00 94.38 112 VAL A N 1
ATOM 857 C CA . VAL A 1 112 ? 3.966 -0.686 2.089 1.00 94.38 112 VAL A CA 1
ATOM 858 C C . VAL A 1 112 ? 3.666 -0.593 0.595 1.00 94.38 112 VAL A C 1
ATOM 860 O O . VAL A 1 112 ? 2.967 -1.413 -0.001 1.00 94.38 112 VAL A O 1
ATOM 863 N N . THR A 1 113 ? 4.139 0.494 0.000 1.00 93.44 113 THR A N 1
ATOM 864 C CA . THR A 1 113 ? 3.937 0.832 -1.410 1.00 93.44 113 THR A CA 1
ATOM 865 C C . THR A 1 113 ? 5.199 0.539 -2.218 1.00 93.44 113 THR A C 1
ATOM 867 O O . THR A 1 113 ? 6.188 0.029 -1.692 1.00 93.44 113 THR A O 1
ATOM 870 N N . VAL A 1 114 ? 5.209 0.935 -3.494 1.00 94.50 114 VAL A N 1
ATOM 871 C CA . VAL A 1 114 ? 6.416 0.932 -4.335 1.00 94.50 114 VAL A CA 1
ATOM 872 C C . VAL A 1 114 ? 7.583 1.735 -3.739 1.00 94.50 114 VAL A C 1
ATOM 874 O O . VAL A 1 114 ? 8.720 1.564 -4.161 1.00 94.50 114 VAL A O 1
ATOM 877 N N . ASN A 1 115 ? 7.336 2.632 -2.778 1.00 93.50 115 ASN A N 1
ATOM 878 C CA . ASN A 1 115 ? 8.400 3.374 -2.099 1.00 93.50 115 ASN A CA 1
ATOM 879 C C . ASN A 1 115 ? 9.105 2.549 -1.012 1.00 93.50 115 ASN A C 1
ATOM 881 O O . ASN A 1 115 ? 10.275 2.798 -0.734 1.00 93.50 115 ASN A O 1
ATOM 885 N N . GLU A 1 116 ? 8.417 1.568 -0.426 1.00 94.94 116 GLU A N 1
ATOM 886 C CA . GLU A 1 116 ? 8.957 0.678 0.604 1.00 94.94 116 GLU A CA 1
ATOM 887 C C . GLU A 1 116 ? 9.447 -0.650 0.007 1.00 94.94 116 GLU A C 1
ATOM 889 O O . GLU A 1 116 ? 10.495 -1.151 0.409 1.00 94.94 116 GLU A O 1
ATOM 894 N N . ILE A 1 117 ? 8.728 -1.195 -0.983 1.00 96.12 117 ILE A N 1
ATOM 895 C CA . ILE A 1 117 ? 9.120 -2.379 -1.758 1.00 96.12 117 ILE A CA 1
ATOM 896 C C . ILE A 1 117 ? 9.230 -1.985 -3.233 1.00 96.12 117 ILE A C 1
ATOM 898 O O . ILE A 1 117 ? 8.239 -1.955 -3.966 1.00 96.12 117 ILE A O 1
ATOM 902 N N . LEU A 1 118 ? 10.453 -1.719 -3.695 1.00 96.44 118 LEU A N 1
ATOM 903 C CA . LEU A 1 118 ? 10.719 -1.283 -5.073 1.00 96.44 118 LEU A CA 1
ATOM 904 C C . LEU A 1 118 ? 10.277 -2.314 -6.122 1.00 96.44 118 LEU A C 1
ATOM 906 O O . LEU A 1 118 ? 9.930 -1.944 -7.245 1.00 96.44 118 LEU A O 1
ATOM 910 N N . GLY A 1 119 ? 10.259 -3.598 -5.758 1.00 97.06 119 GLY A N 1
ATOM 911 C CA . GLY A 1 119 ? 9.778 -4.690 -6.597 1.00 97.06 119 GLY A CA 1
ATOM 912 C C . GLY A 1 119 ? 8.276 -4.665 -6.898 1.00 97.06 119 GLY A C 1
ATOM 913 O O . GLY A 1 119 ? 7.859 -5.335 -7.834 1.00 97.06 119 GLY A O 1
ATOM 914 N N . LEU A 1 120 ? 7.465 -3.875 -6.178 1.00 96.31 120 LEU A N 1
ATOM 915 C CA . LEU A 1 120 ? 6.023 -3.752 -6.459 1.00 96.31 120 LEU A CA 1
ATOM 916 C C . LEU A 1 120 ? 5.704 -2.911 -7.698 1.00 96.31 120 LEU A C 1
ATOM 918 O O . LEU A 1 120 ? 4.561 -2.893 -8.156 1.00 96.31 120 LEU A O 1
ATOM 922 N N . ASN A 1 121 ? 6.686 -2.194 -8.242 1.00 96.38 121 ASN A N 1
ATOM 923 C CA . ASN A 1 121 ? 6.483 -1.376 -9.429 1.00 96.38 121 ASN A CA 1
ATOM 924 C C . ASN A 1 121 ? 5.931 -2.231 -10.584 1.00 96.38 121 ASN A C 1
ATOM 926 O O . ASN A 1 121 ? 6.449 -3.310 -10.866 1.00 96.38 121 ASN A O 1
ATOM 930 N N . THR A 1 122 ? 4.891 -1.728 -11.258 1.00 95.81 122 THR A N 1
ATOM 931 C CA . THR A 1 122 ? 4.124 -2.393 -12.338 1.00 95.81 122 THR A CA 1
ATOM 932 C C . THR A 1 122 ? 3.248 -3.589 -11.936 1.00 95.81 122 THR A C 1
ATOM 934 O O . THR A 1 122 ? 2.527 -4.104 -12.782 1.00 95.81 122 THR A O 1
ATOM 937 N N . LEU A 1 123 ? 3.245 -4.022 -10.669 1.00 94.88 123 LEU A N 1
ATOM 938 C CA . LEU A 1 123 ? 2.491 -5.215 -10.246 1.00 94.88 123 LEU A CA 1
ATOM 939 C C . LEU A 1 123 ? 1.030 -4.936 -9.849 1.00 94.88 123 LEU A C 1
ATOM 941 O O . LEU A 1 123 ? 0.285 -5.875 -9.582 1.00 94.88 123 LEU A O 1
ATOM 945 N N . GLY A 1 124 ? 0.610 -3.668 -9.788 1.00 92.50 124 GLY A N 1
ATOM 946 C CA . GLY A 1 124 ? -0.779 -3.290 -9.491 1.00 92.50 124 GLY A CA 1
ATOM 947 C C . GLY A 1 124 ? -1.249 -3.620 -8.069 1.00 92.50 124 GLY A C 1
ATOM 948 O O . GLY A 1 124 ? -2.456 -3.702 -7.821 1.00 92.50 124 GLY A O 1
ATOM 949 N N . ILE A 1 125 ? -0.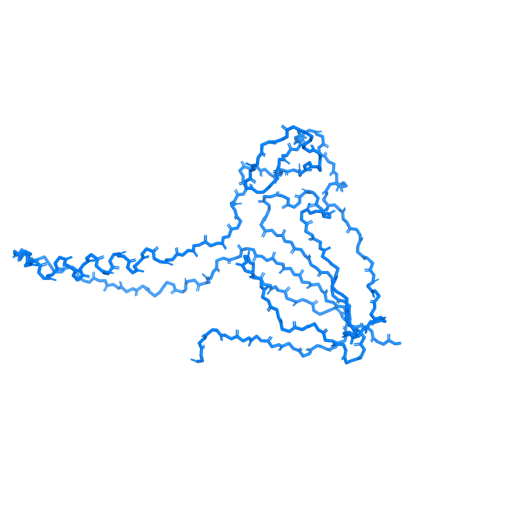306 -3.824 -7.142 1.00 92.44 125 ILE A N 1
ATOM 950 C CA . ILE A 1 125 ? -0.567 -4.121 -5.733 1.00 92.44 125 ILE A CA 1
ATOM 951 C C . ILE A 1 125 ? 0.216 -3.185 -4.810 1.00 92.44 125 ILE A C 1
ATOM 953 O O . ILE A 1 125 ? 1.353 -2.800 -5.083 1.00 92.44 125 ILE A O 1
ATOM 957 N N . SER A 1 126 ? -0.385 -2.852 -3.675 1.00 92.50 126 SER A N 1
ATOM 958 C CA . SER A 1 126 ? 0.302 -2.241 -2.534 1.00 92.50 126 SER A CA 1
ATOM 959 C C . SER A 1 126 ? -0.345 -2.709 -1.241 1.00 92.50 126 SER A C 1
ATOM 961 O O . SER A 1 126 ? -1.450 -3.244 -1.262 1.00 92.50 126 SER A O 1
ATOM 963 N N . LEU A 1 127 ? 0.340 -2.556 -0.114 1.00 94.31 127 LEU A N 1
ATOM 964 C CA . LEU A 1 127 ? -0.169 -3.004 1.173 1.00 94.31 127 LEU A CA 1
ATOM 965 C C . LEU A 1 127 ? -0.091 -1.889 2.213 1.00 94.31 127 LEU A C 1
ATOM 967 O O . LEU A 1 127 ? 0.611 -0.893 2.044 1.00 94.31 127 LEU A O 1
ATOM 971 N N . ALA A 1 128 ? -0.788 -2.072 3.325 1.00 94.50 128 ALA A N 1
ATOM 972 C CA . ALA A 1 128 ? -0.545 -1.331 4.550 1.00 94.50 128 ALA A CA 1
ATOM 973 C C . ALA A 1 128 ? -0.789 -2.229 5.763 1.00 94.50 128 ALA A C 1
ATOM 975 O O . ALA A 1 128 ? -1.725 -3.025 5.780 1.00 94.50 128 ALA A O 1
ATOM 976 N N . ARG A 1 129 ? 0.030 -2.068 6.804 1.00 95.56 129 ARG A N 1
ATOM 977 C CA . ARG A 1 129 ? -0.298 -2.566 8.143 1.00 95.56 129 ARG A CA 1
ATOM 978 C C . ARG A 1 129 ? -0.986 -1.452 8.911 1.00 95.56 129 ARG A C 1
ATOM 980 O O . ARG A 1 129 ? -0.484 -0.328 8.924 1.00 95.56 129 ARG A O 1
ATOM 987 N N . ILE A 1 130 ? -2.088 -1.756 9.581 1.00 95.69 130 ILE A N 1
ATOM 988 C CA . ILE A 1 130 ? -2.768 -0.802 10.455 1.00 95.69 130 ILE A CA 1
ATOM 989 C C . ILE A 1 130 ? -2.855 -1.389 11.857 1.00 95.69 130 ILE A C 1
ATOM 991 O O . ILE A 1 130 ? -3.424 -2.462 12.049 1.00 95.69 130 ILE A O 1
ATOM 995 N N . ASP A 1 131 ? -2.286 -0.676 12.825 1.00 96.88 131 ASP A N 1
ATOM 996 C CA . ASP A 1 131 ? -2.353 -1.026 14.241 1.00 96.88 131 ASP A CA 1
ATOM 997 C C . ASP A 1 131 ? -3.340 -0.099 14.960 1.00 96.88 131 ASP A C 1
ATOM 999 O O . ASP A 1 131 ? -3.302 1.121 14.772 1.00 96.88 131 ASP A O 1
ATOM 1003 N N . PHE A 1 132 ? -4.206 -0.665 15.801 1.00 96.81 132 PHE A N 1
ATOM 1004 C CA . PHE A 1 132 ? -5.197 0.069 16.591 1.00 96.81 132 PHE A CA 1
ATOM 1005 C C . PHE A 1 132 ? -5.030 -0.203 18.088 1.00 96.81 132 PHE A C 1
ATOM 1007 O O . PHE A 1 132 ? -4.992 -1.352 18.533 1.00 96.81 132 PHE A O 1
ATOM 1014 N N . ALA A 1 133 ? -5.001 0.867 18.880 1.00 97.38 133 ALA A N 1
ATOM 1015 C CA . ALA A 1 133 ? -5.273 0.818 20.311 1.00 97.38 133 ALA A CA 1
ATOM 1016 C C . ALA A 1 133 ? -6.781 0.607 20.565 1.00 97.38 133 ALA A C 1
ATOM 1018 O O . ALA A 1 133 ? -7.600 0.836 19.668 1.00 97.38 133 ALA A O 1
ATOM 1019 N N . PRO A 1 134 ? -7.195 0.223 21.789 1.00 95.12 134 PRO A N 1
ATOM 1020 C CA . PRO A 1 134 ? -8.610 0.183 22.145 1.00 95.12 134 PRO A CA 1
ATOM 1021 C C . PRO A 1 134 ? -9.303 1.520 21.851 1.00 95.12 134 PRO A C 1
ATOM 1023 O O . PRO A 1 134 ? -8.846 2.566 22.308 1.00 95.12 134 PRO A O 1
ATOM 1026 N N . ARG A 1 135 ? -10.419 1.471 21.109 1.00 93.00 135 ARG A N 1
ATOM 1027 C CA . ARG A 1 135 ? -11.175 2.645 20.619 1.00 93.00 135 ARG A CA 1
ATOM 1028 C C . ARG A 1 135 ? -10.413 3.543 19.631 1.00 93.00 135 ARG A C 1
ATOM 1030 O O . ARG A 1 135 ? -10.843 4.667 19.390 1.00 93.00 135 ARG A O 1
ATOM 1037 N N . GLY A 1 136 ? -9.310 3.059 19.059 1.00 96.25 136 GLY A N 1
ATOM 1038 C CA . GLY A 1 136 ? -8.617 3.734 17.969 1.00 96.25 136 GLY A CA 1
ATOM 1039 C C . GLY A 1 136 ? -9.483 3.833 16.713 1.00 96.25 136 GLY A C 1
ATOM 1040 O O . GLY A 1 136 ? -10.340 2.985 16.464 1.00 96.25 136 GLY A O 1
ATOM 1041 N N . LEU A 1 137 ? -9.238 4.866 15.912 1.00 96.25 137 LEU A N 1
ATOM 1042 C CA . LEU A 1 137 ? -9.989 5.178 14.703 1.00 96.25 137 LEU A CA 1
ATOM 1043 C C . LEU A 1 137 ? -9.027 5.429 13.545 1.00 96.25 137 LEU A C 1
ATOM 1045 O O . LEU A 1 137 ? -8.095 6.221 13.668 1.00 96.25 137 LEU A O 1
ATOM 1049 N N . ASN A 1 138 ? -9.282 4.796 12.404 1.00 96.19 138 ASN A N 1
ATOM 1050 C CA . ASN A 1 138 ? -8.770 5.264 11.123 1.00 96.19 138 ASN A CA 1
ATOM 1051 C C . ASN A 1 138 ? -9.880 6.140 10.519 1.00 96.19 138 ASN A C 1
ATOM 1053 O O . ASN A 1 138 ? -10.952 5.599 10.237 1.00 96.19 138 ASN A O 1
ATOM 1057 N N . PRO A 1 139 ? -9.708 7.474 10.428 1.00 96.38 139 PRO A N 1
ATOM 1058 C CA . PRO A 1 139 ? -10.775 8.380 10.012 1.00 96.38 139 PRO A CA 1
ATOM 1059 C C . PRO A 1 139 ? -11.355 8.028 8.635 1.00 96.38 139 PRO A C 1
ATOM 1061 O O . PRO A 1 139 ? -10.683 7.364 7.843 1.00 96.38 139 PRO A O 1
ATOM 1064 N N . PRO A 1 140 ? -12.568 8.508 8.306 1.00 95.56 140 PRO A N 1
ATOM 1065 C CA . PRO A 1 140 ? -13.108 8.384 6.957 1.00 95.56 140 PRO A CA 1
ATOM 1066 C C . PRO A 1 140 ? -12.113 8.908 5.913 1.00 95.56 140 PRO A C 1
ATOM 1068 O O . PRO A 1 140 ? -11.657 10.050 5.992 1.00 95.56 140 PRO A O 1
ATOM 1071 N N . HIS A 1 141 ? -11.765 8.064 4.948 1.00 95.06 141 HIS A N 1
ATOM 1072 C CA . HIS A 1 141 ? -10.804 8.365 3.891 1.00 95.06 141 HIS A CA 1
ATOM 1073 C C . HIS A 1 141 ? -11.213 7.667 2.589 1.00 95.06 141 HIS A C 1
ATOM 1075 O O . HIS A 1 141 ? -12.184 6.912 2.551 1.00 95.06 141 HIS A O 1
ATOM 1081 N N . THR A 1 142 ? -10.494 7.961 1.506 1.00 89.56 142 THR A N 1
ATOM 1082 C CA . THR A 1 142 ? -10.731 7.369 0.186 1.00 89.56 142 THR A CA 1
ATOM 1083 C C . THR A 1 142 ? -9.416 6.953 -0.460 1.00 89.56 142 THR A C 1
ATOM 1085 O O . THR A 1 142 ? -8.367 7.549 -0.205 1.00 89.56 142 THR A O 1
ATOM 1088 N N . HIS A 1 143 ? -9.493 5.956 -1.339 1.00 91.06 143 HIS A N 1
ATOM 1089 C CA . HIS A 1 143 ? -8.394 5.525 -2.194 1.00 91.06 143 HIS A CA 1
ATOM 1090 C C . HIS A 1 143 ? -8.763 5.825 -3.649 1.00 91.06 143 HIS A C 1
ATOM 1092 O O . HIS A 1 143 ? -9.497 5.058 -4.266 1.00 91.06 143 HIS A O 1
ATOM 1098 N N . PRO A 1 144 ? -8.285 6.941 -4.232 1.00 86.56 144 PRO A N 1
ATOM 1099 C CA . PRO A 1 144 ? -8.779 7.411 -5.529 1.00 86.56 144 PRO A CA 1
ATOM 1100 C C . PRO A 1 144 ? -8.410 6.505 -6.714 1.00 86.56 144 PRO A C 1
ATOM 1102 O O . PRO A 1 144 ? -8.910 6.721 -7.812 1.00 86.56 144 PRO A O 1
ATOM 1105 N N . ARG A 1 145 ? -7.500 5.538 -6.525 1.00 87.19 145 ARG A N 1
ATOM 1106 C CA . ARG A 1 145 ? -6.973 4.655 -7.583 1.00 87.19 145 ARG A CA 1
ATOM 1107 C C . ARG A 1 145 ? -6.769 3.207 -7.120 1.00 87.19 145 ARG A C 1
ATOM 1109 O O . ARG A 1 145 ? -5.898 2.517 -7.633 1.00 87.19 145 ARG A O 1
ATOM 1116 N N . GLY A 1 146 ? -7.494 2.754 -6.101 1.00 85.19 146 GLY A N 1
ATOM 1117 C CA . GLY A 1 146 ? -7.327 1.391 -5.600 1.00 85.19 146 GLY A CA 1
ATOM 1118 C C . GLY A 1 146 ? -8.517 0.930 -4.780 1.00 85.19 146 GLY A C 1
ATOM 1119 O O . GLY A 1 146 ? -9.090 1.708 -4.021 1.00 85.19 146 GLY A O 1
ATOM 1120 N N . THR A 1 147 ? -8.870 -0.341 -4.930 1.00 88.25 147 THR A N 1
ATOM 1121 C CA . THR A 1 147 ? -9.805 -1.026 -4.039 1.00 88.25 147 THR A CA 1
ATOM 1122 C C . THR A 1 147 ? -9.024 -1.642 -2.889 1.00 88.25 147 THR A C 1
ATOM 1124 O O . THR A 1 147 ? -7.889 -2.074 -3.069 1.00 88.25 147 THR A O 1
ATOM 1127 N N . GLU A 1 148 ? -9.631 -1.692 -1.710 1.00 88.06 148 GLU A N 1
ATOM 1128 C CA . GLU A 1 148 ? -9.009 -2.203 -0.495 1.00 88.06 148 GLU A CA 1
ATOM 1129 C C . GLU A 1 148 ? -9.642 -3.528 -0.057 1.00 88.06 148 GLU A C 1
ATOM 1131 O O . GLU A 1 148 ? -10.866 -3.658 -0.012 1.00 88.06 148 GLU A O 1
ATOM 1136 N N . ILE A 1 149 ? -8.803 -4.496 0.311 1.00 91.06 149 ILE A N 1
ATOM 1137 C CA . ILE A 1 149 ? -9.196 -5.703 1.041 1.00 91.06 149 ILE A CA 1
ATOM 1138 C C . ILE A 1 149 ? -8.539 -5.656 2.419 1.00 91.06 149 ILE A C 1
ATOM 1140 O O . ILE A 1 149 ? -7.315 -5.606 2.524 1.00 91.06 149 ILE A O 1
ATOM 1144 N N . LEU A 1 150 ? -9.352 -5.709 3.475 1.00 90.81 150 LEU A N 1
ATOM 1145 C CA . LEU A 1 150 ? -8.895 -5.716 4.865 1.00 90.81 150 LEU A CA 1
ATOM 1146 C C . LEU A 1 150 ? -8.880 -7.142 5.425 1.00 90.81 150 LEU A C 1
ATOM 1148 O O . LEU A 1 150 ? -9.884 -7.850 5.361 1.00 90.81 150 LEU A O 1
ATOM 1152 N N . ILE A 1 151 ? -7.768 -7.533 6.046 1.00 93.31 151 ILE A N 1
ATOM 1153 C CA . ILE A 1 151 ? -7.632 -8.789 6.790 1.00 93.31 151 ILE A CA 1
ATOM 1154 C C . ILE A 1 151 ? -7.312 -8.460 8.245 1.00 93.31 151 ILE A C 1
ATOM 1156 O O . ILE A 1 151 ? -6.233 -7.950 8.548 1.00 93.31 151 ILE A O 1
ATOM 1160 N N . VAL A 1 152 ? -8.243 -8.771 9.148 1.00 93.56 152 VAL A N 1
ATOM 1161 C CA . VAL A 1 152 ? -8.052 -8.630 10.598 1.00 93.56 152 VAL A CA 1
ATOM 1162 C C . VAL A 1 152 ? -7.231 -9.809 11.120 1.00 93.56 152 VAL A C 1
ATOM 1164 O O . VAL A 1 152 ? -7.642 -10.956 10.975 1.00 93.56 152 VAL A O 1
ATOM 1167 N N . LEU A 1 153 ? -6.079 -9.525 11.728 1.00 94.25 153 LEU A N 1
ATOM 1168 C CA . LEU A 1 153 ? -5.168 -10.534 12.276 1.00 94.25 153 LEU A CA 1
ATOM 1169 C C . LEU A 1 153 ? -5.368 -10.769 13.782 1.00 94.25 153 LEU A C 1
ATOM 1171 O O . LEU A 1 153 ? -5.153 -11.879 14.256 1.00 94.25 153 LEU A O 1
ATOM 1175 N N . GLU A 1 154 ? -5.778 -9.747 14.537 1.00 93.88 154 GLU A N 1
ATOM 1176 C CA . GLU A 1 154 ? -5.995 -9.831 15.990 1.00 93.88 154 GLU A CA 1
ATOM 1177 C C . GLU A 1 154 ? -7.130 -8.893 16.417 1.00 93.88 154 GLU A C 1
ATOM 1179 O O . GLU A 1 154 ? -7.169 -7.759 15.967 1.00 93.88 154 GLU A O 1
ATOM 1184 N N . GLY A 1 155 ? -8.026 -9.310 17.317 1.00 93.94 155 GLY A N 1
ATOM 1185 C CA . GLY A 1 155 ? -9.086 -8.450 17.866 1.00 93.94 155 GLY A CA 1
ATOM 1186 C C . GLY A 1 155 ? -10.345 -8.347 16.993 1.00 93.94 155 GLY A C 1
ATOM 1187 O O . GLY A 1 155 ? -10.657 -9.238 16.209 1.00 93.94 155 GLY A O 1
ATOM 1188 N N . THR A 1 156 ? -11.109 -7.266 17.165 1.00 93.12 156 THR A N 1
ATOM 1189 C CA . THR A 1 156 ? -12.363 -7.009 16.435 1.00 93.12 156 THR A CA 1
ATOM 1190 C C . THR A 1 156 ? -12.385 -5.561 15.963 1.00 93.12 156 THR A C 1
ATOM 1192 O O . THR A 1 156 ? -12.154 -4.658 16.767 1.00 93.12 156 THR A O 1
ATOM 1195 N N . LEU A 1 157 ? -12.685 -5.333 14.680 1.00 93.88 157 LEU A N 1
ATOM 1196 C CA . LEU A 1 157 ? -12.838 -3.996 14.106 1.00 93.88 157 LEU A CA 1
ATOM 1197 C C . LEU A 1 157 ? -14.269 -3.767 13.619 1.00 93.88 157 LEU A C 1
ATOM 1199 O O . LEU A 1 157 ? -14.830 -4.612 12.926 1.00 93.88 157 LEU A O 1
ATOM 1203 N N . TYR A 1 158 ? -14.819 -2.591 13.914 1.00 95.19 158 TYR A N 1
ATOM 1204 C CA . TYR A 1 158 ? -15.994 -2.082 13.215 1.00 95.19 158 TYR A CA 1
ATOM 1205 C C . TYR A 1 158 ? -15.553 -1.362 11.935 1.00 95.19 158 TYR A C 1
ATOM 1207 O O . TYR A 1 158 ? -14.824 -0.373 12.003 1.00 95.19 158 TYR A O 1
ATOM 1215 N N . VAL A 1 159 ? -15.990 -1.864 10.780 1.00 94.75 159 VAL A N 1
ATOM 1216 C CA . VAL A 1 159 ? -15.660 -1.320 9.455 1.00 94.75 159 VAL A CA 1
ATOM 1217 C C . VAL A 1 159 ? -16.946 -0.884 8.763 1.00 94.75 159 VAL A C 1
ATOM 1219 O O . VAL A 1 159 ? -17.947 -1.595 8.813 1.00 94.75 159 VAL A O 1
ATOM 1222 N N . GLY A 1 160 ? -16.911 0.269 8.097 1.00 93.31 160 GLY A N 1
ATOM 1223 C CA . GLY A 1 160 ? -18.015 0.769 7.284 1.00 93.31 160 GLY A CA 1
ATOM 1224 C C . GLY A 1 160 ? -17.505 1.447 6.017 1.00 93.31 160 GLY A C 1
ATOM 1225 O O . GLY A 1 160 ? -16.419 2.021 6.011 1.00 93.31 160 GLY A O 1
ATOM 1226 N N . PHE A 1 161 ? -18.313 1.397 4.960 1.00 91.56 161 PHE A N 1
ATOM 1227 C CA . PHE A 1 161 ? -18.072 2.083 3.692 1.00 91.56 161 PHE A CA 1
ATOM 1228 C C . PHE A 1 161 ? -19.263 2.993 3.392 1.00 91.56 161 PHE A C 1
ATOM 1230 O O . PHE A 1 161 ? -20.403 2.643 3.696 1.00 91.56 161 PHE A O 1
ATOM 1237 N N . VAL A 1 162 ? -18.999 4.154 2.795 1.00 91.75 162 VAL A N 1
ATOM 1238 C CA . VAL A 1 162 ? -20.037 5.083 2.336 1.00 91.75 162 VAL A CA 1
ATOM 1239 C C . VAL A 1 162 ? -20.071 5.031 0.814 1.00 91.75 162 VAL A C 1
ATOM 1241 O O . VAL A 1 162 ? -19.059 5.291 0.165 1.00 91.75 162 VAL A O 1
ATOM 1244 N N . THR A 1 163 ? -21.220 4.670 0.24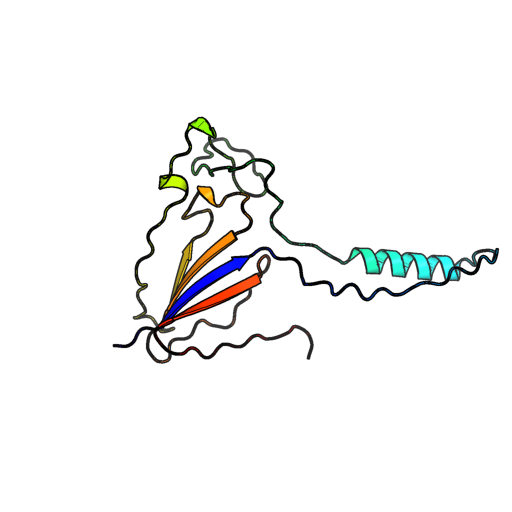3 1.00 88.50 163 THR A N 1
ATOM 1245 C CA . THR A 1 163 ? -21.426 4.679 -1.209 1.00 88.50 163 THR A CA 1
ATOM 1246 C C . THR A 1 163 ? -21.728 6.099 -1.687 1.00 88.50 163 THR A C 1
ATOM 1248 O O . THR A 1 163 ? -22.272 6.920 -0.951 1.00 88.50 163 THR A O 1
ATOM 1251 N N . SER A 1 164 ? -21.391 6.411 -2.939 1.00 83.12 164 SER A N 1
ATOM 1252 C CA . SER A 1 164 ? -21.694 7.717 -3.544 1.00 83.12 164 SER A CA 1
ATOM 1253 C C . SER A 1 164 ? -23.178 7.908 -3.879 1.00 83.12 164 SER A C 1
ATOM 1255 O O . SER A 1 164 ? -23.574 9.006 -4.258 1.00 83.12 164 SER A O 1
ATOM 1257 N N . ASN A 1 165 ? -23.985 6.848 -3.781 1.00 68.06 165 ASN A N 1
ATOM 1258 C CA . ASN A 1 165 ? -25.418 6.858 -4.053 1.00 68.06 165 ASN A CA 1
ATOM 1259 C C . ASN A 1 165 ? -26.128 5.869 -3.098 1.00 68.06 165 ASN A C 1
ATOM 1261 O O . ASN A 1 165 ? -25.654 4.729 -3.005 1.00 68.06 165 ASN A O 1
ATOM 1265 N N . PRO A 1 166 ? -27.177 6.290 -2.365 1.00 56.47 166 PRO A N 1
ATOM 1266 C CA . PRO A 1 166 ? -27.990 5.418 -1.513 1.00 56.47 166 PRO A CA 1
ATOM 1267 C C . PRO A 1 166 ? -28.916 4.479 -2.298 1.00 56.47 166 PRO A C 1
ATOM 1269 O O . PRO A 1 166 ? -29.264 4.798 -3.459 1.00 56.47 166 PRO A O 1
#

InterPro domains:
  IPR001929 Germin [cd02241] (56-166)
  IPR006045 Cupin 1 [PF00190] (98-165)
  IPR011051 RmlC-like cupin domain superfamily [SSF51182] (56-164)
  IPR014710 RmlC-like jelly roll fold [G3DSA:2.60.120.10] (55-166)
  IPR019780 Germin, manganese binding 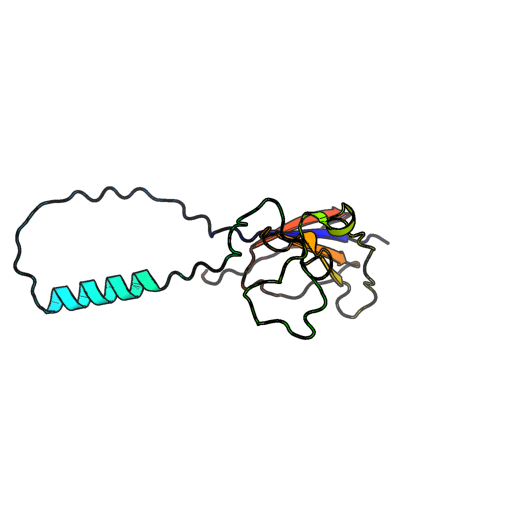site [PS00725] (136-149)